Protein AF-A0ABD2X714-F1 (afdb_monomer_lite)

pLDDT: mean 84.17, std 14.03, range [43.69, 97.75]

Radius of gyration: 23.02 Å; chains: 1; bounding box: 43×40×51 Å

Sequence (88 aa):
MSRLRGPQTRQPSSPLLVRGAVAALFPRVPSGPALQLPRRAAELVPAVTLEELKGAQSRIRERSAPGPDGVPNVALKLAIAARPDVFL

Secondary structure (DSSP, 8-state):
--------PPPP--HHHHHHHHHHHS-----PPP----GGGGGGSPPPPHHHHHHHHHH--TTSPP-TT---HHHHHHHHHH-GGGG-

Organism: NCBI:txid54128

Structure (mmCIF, N/CA/C/O backbone):
data_AF-A0ABD2X714-F1
#
_entry.id   AF-A0ABD2X714-F1
#
loop_
_atom_site.group_PDB
_atom_site.id
_atom_site.type_symbol
_atom_site.label_atom_id
_atom_site.label_alt_id
_atom_site.label_comp_id
_atom_site.label_asym_id
_atom_site.label_entity_id
_atom_site.label_seq_id
_atom_site.pdbx_PDB_ins_code
_atom_site.Cartn_x
_atom_site.Cartn_y
_atom_site.Cartn_z
_atom_site.occupancy
_atom_site.B_iso_or_equiv
_atom_site.auth_seq_id
_atom_site.auth_comp_id
_atom_site.auth_asym_id
_atom_site.auth_atom_id
_atom_site.pdbx_PDB_model_num
ATOM 1 N N . MET A 1 1 ? 4.767 34.073 -17.300 1.00 43.69 1 MET A N 1
ATOM 2 C CA . MET A 1 1 ? 5.752 32.967 -17.299 1.00 43.69 1 MET A CA 1
ATOM 3 C C . MET A 1 1 ? 6.333 32.825 -18.705 1.00 43.69 1 MET A C 1
ATOM 5 O O . MET A 1 1 ? 5.715 32.177 -19.544 1.00 43.69 1 MET A O 1
ATOM 9 N N . SER A 1 2 ? 7.453 33.486 -19.017 1.00 55.84 2 SER A N 1
ATOM 10 C CA . SER A 1 2 ? 8.117 33.300 -20.314 1.00 55.84 2 SER A CA 1
ATOM 11 C C . SER A 1 2 ? 8.808 31.934 -20.325 1.00 55.84 2 SER A C 1
ATOM 13 O O . SER A 1 2 ? 9.549 31.585 -19.409 1.00 55.84 2 SER A O 1
ATOM 15 N N . ARG A 1 3 ? 8.517 31.109 -21.334 1.00 62.03 3 ARG A N 1
ATOM 16 C CA . ARG A 1 3 ? 9.208 29.828 -21.507 1.00 62.03 3 ARG A CA 1
ATOM 17 C C . ARG A 1 3 ? 10.607 30.122 -22.034 1.00 62.03 3 ARG A C 1
ATOM 19 O O . ARG A 1 3 ? 10.741 30.588 -23.161 1.00 62.03 3 ARG A O 1
ATOM 26 N N . LEU A 1 4 ? 11.627 29.817 -21.238 1.00 69.56 4 LEU A N 1
ATOM 27 C CA . LEU A 1 4 ? 13.008 29.744 -21.703 1.00 69.56 4 LEU A CA 1
ATOM 28 C C . LEU A 1 4 ? 13.101 28.595 -22.719 1.00 69.56 4 LEU A C 1
ATOM 30 O O . LEU A 1 4 ? 13.249 27.432 -22.350 1.00 69.56 4 LEU A O 1
ATOM 34 N N . ARG A 1 5 ? 12.934 28.897 -24.012 1.00 63.12 5 ARG A N 1
ATOM 35 C CA . ARG A 1 5 ? 13.279 27.958 -25.082 1.00 63.12 5 ARG A CA 1
ATOM 36 C C . ARG A 1 5 ? 14.758 28.134 -25.381 1.00 63.12 5 ARG A C 1
ATOM 38 O O . ARG A 1 5 ? 15.145 29.092 -26.041 1.00 63.12 5 ARG A O 1
ATOM 45 N N . GLY A 1 6 ? 15.566 27.204 -24.884 1.00 69.75 6 GLY A N 1
ATOM 46 C CA . GLY A 1 6 ? 16.904 27.002 -25.427 1.00 69.75 6 GLY A CA 1
ATOM 47 C C . GLY A 1 6 ? 16.828 26.591 -26.905 1.00 69.75 6 GLY A C 1
ATOM 48 O O . GLY A 1 6 ? 15.765 26.156 -27.368 1.00 69.75 6 GLY A O 1
ATOM 49 N N . PRO A 1 7 ? 17.927 26.732 -27.663 1.00 69.62 7 PRO A N 1
ATOM 50 C CA . PRO A 1 7 ? 17.991 26.243 -29.035 1.00 69.62 7 PRO A CA 1
ATOM 51 C C . PRO A 1 7 ? 17.578 24.765 -29.090 1.00 69.62 7 PRO A C 1
ATOM 53 O O . PRO A 1 7 ? 17.981 23.971 -28.239 1.00 69.62 7 PRO A O 1
ATOM 56 N N . GLN A 1 8 ? 16.749 24.400 -30.075 1.00 65.00 8 GLN A N 1
ATOM 57 C CA . GLN A 1 8 ? 16.364 23.007 -30.309 1.00 65.00 8 GLN A CA 1
ATOM 58 C C . GLN A 1 8 ? 17.614 22.202 -30.669 1.00 65.00 8 GLN A C 1
ATOM 60 O O . GLN A 1 8 ? 18.084 22.225 -31.807 1.00 65.00 8 GLN A O 1
ATOM 65 N N . THR A 1 9 ? 18.161 21.483 -29.695 1.00 67.75 9 THR A N 1
ATOM 66 C CA . THR A 1 9 ? 19.211 20.503 -29.942 1.00 67.75 9 THR A CA 1
ATOM 67 C C . THR A 1 9 ? 18.581 19.310 -30.655 1.00 67.75 9 THR A C 1
ATOM 69 O O . THR A 1 9 ? 17.598 18.726 -30.192 1.00 67.75 9 THR A O 1
ATOM 72 N N . ARG A 1 10 ? 19.104 18.962 -31.836 1.00 71.44 10 ARG A N 1
ATOM 73 C CA . ARG A 1 10 ? 18.675 17.744 -32.532 1.00 71.44 10 ARG A CA 1
ATOM 74 C C . ARG A 1 10 ? 19.075 16.551 -31.677 1.00 71.44 10 ARG A C 1
ATOM 76 O O . ARG A 1 10 ? 20.246 16.411 -31.327 1.00 71.44 10 ARG A O 1
ATOM 83 N N . GLN A 1 11 ? 18.108 15.699 -31.352 1.00 75.38 11 GLN A N 1
ATOM 84 C CA . GLN A 1 11 ? 18.414 14.445 -30.681 1.00 75.38 11 GLN A CA 1
ATOM 85 C C . GLN A 1 11 ? 19.313 13.601 -31.595 1.00 75.38 11 GLN A C 1
ATOM 87 O O . GLN A 1 11 ? 19.025 13.487 -32.791 1.00 75.38 11 GLN A O 1
ATOM 92 N N . PRO A 1 12 ? 20.411 13.034 -31.072 1.00 76.31 12 PRO A N 1
ATOM 93 C CA . PRO A 1 12 ? 21.259 12.159 -31.861 1.00 76.31 12 PRO A CA 1
ATOM 94 C C . PRO A 1 12 ? 20.451 10.929 -32.287 1.00 76.31 12 PRO A C 1
ATOM 96 O O . PRO A 1 12 ? 19.993 10.156 -31.452 1.00 76.31 12 PRO A O 1
ATOM 99 N N . SER A 1 13 ? 20.273 10.752 -33.595 1.00 79.81 13 SER A N 1
ATOM 100 C CA . SER A 1 13 ? 19.573 9.605 -34.190 1.00 79.81 13 SER A CA 1
ATOM 101 C C . SER A 1 13 ? 20.495 8.411 -34.448 1.00 79.81 13 SER A C 1
ATOM 103 O O . SER A 1 13 ? 20.025 7.307 -34.709 1.00 79.81 13 SER A O 1
ATOM 105 N N . SER A 1 14 ? 21.814 8.618 -34.372 1.00 88.56 14 SER A N 1
ATOM 106 C CA . SER A 1 14 ? 22.798 7.549 -34.533 1.00 88.56 14 SER A CA 1
ATOM 107 C C . SER A 1 14 ? 22.743 6.589 -33.338 1.00 88.56 14 SER A C 1
ATOM 109 O O . SER A 1 14 ? 22.982 7.024 -32.205 1.00 88.56 14 SER A O 1
ATOM 111 N N . PRO A 1 15 ? 22.525 5.279 -33.560 1.00 87.25 15 PRO A N 1
ATOM 112 C CA . PRO A 1 15 ? 22.501 4.286 -32.487 1.00 87.25 15 PRO A CA 1
ATOM 113 C C . PRO A 1 15 ? 23.784 4.260 -31.650 1.00 87.25 15 PRO A C 1
ATOM 115 O O . PRO A 1 15 ? 23.736 3.985 -30.453 1.00 87.25 15 PRO A O 1
ATOM 118 N N . LEU A 1 16 ? 24.933 4.569 -32.258 1.00 91.44 16 LEU A N 1
ATOM 119 C CA . LEU A 1 16 ? 26.221 4.614 -31.563 1.00 91.44 16 LEU A CA 1
ATOM 120 C C . LEU A 1 16 ? 26.300 5.795 -30.590 1.00 91.44 16 LEU A C 1
ATOM 122 O O . LEU A 1 16 ? 26.734 5.620 -29.453 1.00 91.44 16 LEU A O 1
ATOM 126 N N . LEU A 1 17 ? 25.825 6.973 -31.006 1.00 88.81 17 LEU A N 1
ATOM 127 C CA . LEU A 1 17 ? 25.798 8.165 -30.153 1.00 88.81 17 LEU A CA 1
ATOM 128 C C . LEU A 1 17 ? 24.827 7.991 -28.985 1.00 88.81 17 LEU A C 1
ATOM 130 O O . LEU A 1 17 ? 25.160 8.347 -27.857 1.00 88.81 17 LEU A O 1
ATOM 134 N N . VAL A 1 18 ? 23.662 7.386 -29.234 1.00 90.38 18 VAL A N 1
ATOM 135 C CA . VAL A 1 18 ? 22.694 7.070 -28.175 1.00 90.38 18 VAL A CA 1
ATOM 136 C C . VAL A 1 18 ? 23.299 6.095 -27.167 1.00 90.38 18 VAL A C 1
ATOM 138 O O . VAL A 1 18 ? 23.236 6.341 -25.966 1.00 90.38 18 VAL A O 1
ATOM 141 N N . ARG A 1 19 ? 23.948 5.019 -27.633 1.00 89.19 19 ARG A N 1
ATOM 142 C CA . ARG A 1 19 ? 24.621 4.056 -26.745 1.00 89.19 19 ARG A CA 1
ATOM 143 C C . ARG A 1 19 ? 25.726 4.707 -25.915 1.00 89.19 19 ARG A C 1
ATOM 145 O O . ARG A 1 19 ? 25.804 4.439 -24.721 1.00 89.19 19 ARG A O 1
ATOM 152 N N . GLY A 1 20 ? 26.540 5.571 -26.522 1.00 90.75 20 GLY A N 1
ATOM 153 C CA . GLY A 1 20 ? 27.589 6.313 -25.820 1.00 90.75 20 GLY A CA 1
ATOM 154 C C . GLY A 1 20 ? 27.027 7.249 -24.748 1.00 90.75 20 GLY A C 1
ATOM 155 O O . GLY A 1 20 ? 27.502 7.239 -23.615 1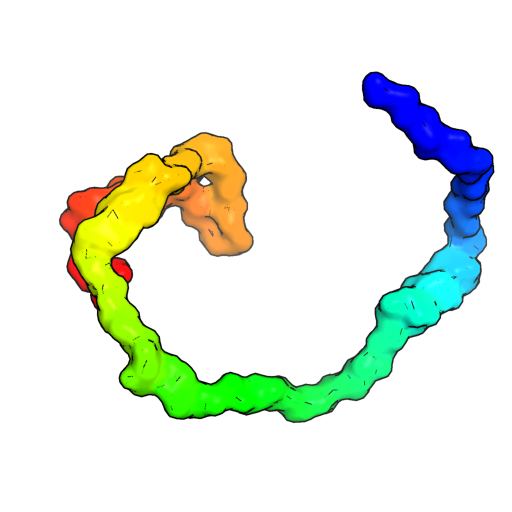.00 90.75 20 GLY A O 1
ATOM 156 N N . ALA A 1 21 ? 25.966 7.994 -25.072 1.00 89.94 21 ALA A N 1
ATOM 157 C CA . ALA A 1 21 ? 25.289 8.869 -24.119 1.00 89.94 21 ALA A CA 1
ATOM 158 C C . ALA A 1 21 ? 24.688 8.086 -22.942 1.00 89.94 21 ALA A C 1
ATOM 160 O O . ALA A 1 21 ? 24.866 8.476 -21.792 1.00 89.94 21 ALA A O 1
ATOM 161 N N . VAL A 1 22 ? 24.029 6.953 -23.210 1.00 89.50 22 VAL A N 1
ATOM 162 C CA . VAL A 1 22 ? 23.477 6.082 -22.160 1.00 89.50 22 VAL A CA 1
ATOM 163 C C . VAL A 1 22 ? 24.587 5.530 -21.269 1.00 89.50 22 VAL A C 1
ATOM 165 O O . VAL A 1 22 ? 24.454 5.577 -20.053 1.00 89.50 22 VAL A O 1
ATOM 168 N N . ALA A 1 23 ? 25.696 5.056 -21.840 1.00 90.62 23 ALA A N 1
ATOM 169 C CA . ALA A 1 23 ? 26.814 4.536 -21.055 1.00 90.62 23 ALA A CA 1
ATOM 170 C C . ALA A 1 23 ? 27.472 5.611 -20.170 1.00 90.62 23 ALA A C 1
ATOM 172 O O . ALA A 1 23 ? 27.872 5.311 -19.048 1.00 90.62 23 ALA A O 1
ATOM 173 N N . ALA A 1 24 ? 27.562 6.852 -20.660 1.00 89.62 24 ALA A N 1
ATOM 174 C CA . ALA A 1 24 ? 28.112 7.976 -19.905 1.00 89.62 24 ALA A CA 1
ATOM 175 C C . ALA A 1 24 ? 27.180 8.441 -18.773 1.00 89.62 24 ALA A C 1
ATOM 177 O O . ALA A 1 24 ? 27.648 8.746 -17.679 1.00 89.62 24 ALA A O 1
ATOM 178 N N . LEU A 1 25 ? 25.868 8.491 -19.027 1.00 91.62 25 LEU A N 1
ATOM 179 C CA . LEU A 1 25 ? 24.873 8.943 -18.048 1.00 91.62 25 LEU A CA 1
ATOM 180 C C . LEU A 1 25 ? 24.505 7.863 -17.024 1.00 91.62 25 LEU A C 1
ATOM 182 O O . LEU A 1 25 ? 24.146 8.184 -15.895 1.00 91.62 25 LEU A O 1
ATOM 186 N N . PHE A 1 26 ? 24.595 6.594 -17.413 1.00 88.81 26 PHE A N 1
ATOM 187 C CA . PHE A 1 26 ? 24.240 5.443 -16.589 1.00 88.81 26 PHE A CA 1
ATOM 188 C C . PHE A 1 26 ? 25.422 4.468 -16.543 1.00 88.81 26 PHE A C 1
ATOM 190 O O . PHE A 1 26 ? 25.370 3.398 -17.164 1.00 88.81 26 PHE A O 1
ATOM 197 N N . PRO A 1 27 ? 26.515 4.827 -15.842 1.00 84.56 27 PRO A N 1
ATOM 198 C CA . PRO A 1 27 ? 27.658 3.939 -15.711 1.00 84.56 27 PRO A CA 1
ATOM 199 C C . PRO A 1 27 ? 27.209 2.626 -15.070 1.00 84.56 27 PRO A C 1
ATOM 201 O O . PRO A 1 27 ? 26.455 2.612 -14.095 1.00 84.56 27 PRO A O 1
ATOM 204 N N . ARG A 1 28 ? 27.672 1.500 -15.624 1.00 80.31 28 ARG A N 1
ATOM 205 C CA . ARG A 1 28 ? 27.418 0.186 -15.030 1.00 80.31 28 ARG A CA 1
ATOM 206 C C . ARG A 1 28 ? 28.147 0.118 -13.697 1.00 80.31 28 ARG A C 1
ATOM 208 O O . ARG A 1 28 ? 29.358 -0.079 -13.658 1.00 80.31 28 ARG A O 1
ATOM 215 N N . VAL A 1 29 ? 27.402 0.283 -12.613 1.00 74.81 29 VAL A N 1
ATOM 216 C CA . VAL A 1 29 ? 27.900 -0.017 -11.275 1.00 74.81 29 VAL A CA 1
ATOM 217 C C . VAL A 1 29 ? 28.011 -1.543 -11.184 1.00 74.81 29 VAL A C 1
ATOM 219 O O . V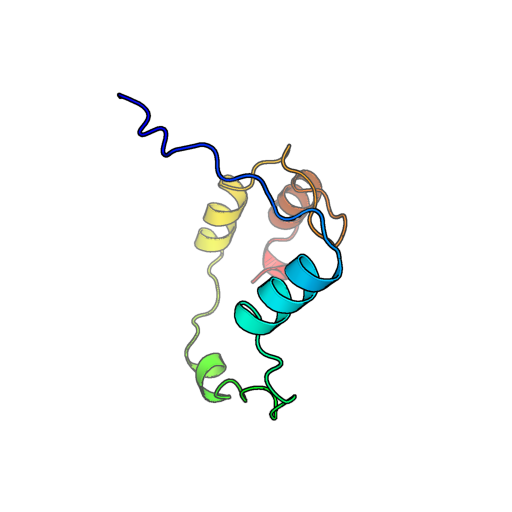AL A 1 29 ? 27.039 -2.228 -11.521 1.00 74.81 29 VAL A O 1
ATOM 222 N N . PRO A 1 30 ? 29.170 -2.105 -10.791 1.00 75.12 30 PRO A N 1
ATOM 223 C CA . PRO A 1 30 ? 29.272 -3.526 -10.489 1.00 75.12 30 PRO A CA 1
ATOM 224 C C . PRO A 1 30 ? 28.173 -3.906 -9.501 1.00 75.12 30 PRO A C 1
ATOM 226 O O . PRO A 1 30 ? 27.855 -3.114 -8.613 1.00 75.12 30 PRO A O 1
ATOM 229 N N . SER A 1 31 ? 27.602 -5.102 -9.640 1.00 69.69 31 SER A N 1
ATOM 230 C CA . SER A 1 31 ? 26.695 -5.658 -8.637 1.00 69.69 31 SER A CA 1
ATOM 231 C C . SER A 1 31 ? 27.466 -5.831 -7.328 1.00 69.69 31 SER A C 1
ATOM 233 O O . SER A 1 31 ? 28.065 -6.870 -7.071 1.00 69.69 31 SER A O 1
ATOM 235 N N . GLY A 1 32 ? 27.525 -4.766 -6.533 1.00 67.50 32 GLY A N 1
ATOM 236 C CA . GLY A 1 32 ? 28.005 -4.816 -5.168 1.00 67.50 32 GLY A CA 1
ATOM 237 C C . GLY A 1 32 ? 27.022 -5.621 -4.323 1.00 67.50 32 GLY A C 1
ATOM 238 O O . GLY A 1 32 ? 25.861 -5.788 -4.720 1.00 67.50 32 GLY A O 1
ATOM 239 N N . PRO A 1 33 ? 27.454 -6.127 -3.159 1.00 71.12 33 PRO A N 1
ATOM 240 C CA . PRO A 1 33 ? 26.509 -6.681 -2.204 1.00 71.12 33 PRO A CA 1
ATOM 241 C C . PRO A 1 33 ? 25.415 -5.639 -1.957 1.00 71.12 33 PRO A C 1
ATOM 243 O O . PRO A 1 33 ? 25.714 -4.454 -1.786 1.00 71.12 33 PRO A O 1
ATOM 246 N N . ALA A 1 34 ? 24.151 -6.074 -1.991 1.00 67.81 34 ALA A N 1
ATOM 247 C CA . ALA A 1 34 ? 23.033 -5.220 -1.620 1.00 67.81 34 ALA A CA 1
ATOM 248 C C . ALA A 1 34 ? 23.382 -4.537 -0.294 1.00 67.81 34 ALA A C 1
ATOM 250 O O . ALA A 1 34 ? 23.841 -5.210 0.633 1.00 67.81 34 ALA A O 1
ATOM 251 N N . LEU A 1 35 ? 23.220 -3.211 -0.227 1.00 65.19 35 LEU A N 1
ATOM 252 C CA . LEU A 1 35 ? 23.390 -2.474 1.019 1.00 65.19 35 LEU A CA 1
ATOM 253 C C . LEU A 1 35 ? 22.554 -3.193 2.078 1.00 65.19 35 LEU A C 1
ATOM 255 O O . LEU A 1 35 ? 21.328 -3.242 1.973 1.00 65.19 35 LEU A O 1
ATOM 259 N N . GLN A 1 36 ? 23.219 -3.807 3.058 1.00 63.12 36 GLN A N 1
ATOM 260 C CA . GLN A 1 36 ? 22.519 -4.390 4.189 1.00 63.12 36 GLN A CA 1
ATOM 261 C C . GLN A 1 36 ? 21.896 -3.219 4.939 1.00 63.12 36 GLN A C 1
ATOM 263 O O . GLN A 1 36 ? 22.595 -2.449 5.598 1.00 63.12 36 GLN A O 1
ATOM 268 N N . LEU A 1 37 ? 20.580 -3.056 4.790 1.00 64.44 37 LEU A N 1
ATOM 269 C CA . LEU A 1 37 ? 19.810 -2.163 5.641 1.00 64.44 37 LEU A CA 1
ATOM 270 C C . LEU A 1 37 ? 20.126 -2.545 7.095 1.00 64.44 37 LEU A C 1
ATOM 272 O O . LEU A 1 37 ? 20.044 -3.731 7.434 1.00 64.44 37 LEU A O 1
ATOM 276 N N . PRO A 1 38 ? 20.533 -1.589 7.949 1.00 63.00 38 PRO A N 1
ATOM 277 C CA . PRO A 1 38 ? 20.855 -1.902 9.328 1.00 63.00 38 PRO A CA 1
ATOM 278 C C . PRO A 1 38 ? 19.647 -2.584 9.975 1.00 63.00 38 PRO A C 1
ATOM 280 O O . PRO A 1 38 ? 18.577 -1.985 10.062 1.00 63.00 38 PRO A O 1
ATOM 283 N N . ARG A 1 39 ? 19.817 -3.821 10.463 1.00 58.22 39 ARG A N 1
ATOM 284 C CA . ARG A 1 39 ? 18.769 -4.571 11.190 1.00 58.22 39 ARG A CA 1
ATOM 285 C C . ARG A 1 39 ? 18.126 -3.742 12.311 1.00 58.22 39 ARG A C 1
ATOM 287 O O . ARG A 1 39 ? 16.931 -3.856 12.544 1.00 58.22 39 ARG A O 1
ATOM 294 N N . ARG A 1 40 ? 18.908 -2.857 12.942 1.00 54.97 40 ARG A N 1
ATOM 295 C CA . ARG A 1 40 ? 18.466 -1.937 14.004 1.00 54.97 40 ARG A CA 1
ATOM 296 C C . ARG A 1 40 ? 17.404 -0.920 13.587 1.00 54.97 40 ARG A C 1
ATOM 298 O O . ARG A 1 40 ? 16.755 -0.366 14.463 1.00 54.97 40 ARG A O 1
ATOM 305 N N . ALA A 1 41 ? 17.217 -0.652 12.294 1.00 56.94 41 ALA A N 1
ATOM 306 C CA . ALA A 1 41 ? 16.174 0.275 11.863 1.00 56.94 41 ALA A CA 1
ATOM 307 C C . ALA A 1 41 ? 14.770 -0.270 12.171 1.00 56.94 41 ALA A C 1
ATOM 309 O O . ALA A 1 41 ? 13.881 0.513 12.477 1.00 56.94 41 ALA A O 1
ATOM 310 N N . ALA A 1 42 ? 14.581 -1.595 12.155 1.00 57.59 42 ALA A N 1
ATOM 311 C CA . ALA A 1 42 ? 13.279 -2.211 12.402 1.00 57.59 42 ALA A CA 1
ATOM 312 C C . ALA A 1 42 ? 12.815 -2.097 13.866 1.00 57.59 42 ALA A C 1
ATOM 314 O O . ALA A 1 42 ? 11.621 -1.997 14.112 1.00 57.59 42 ALA A O 1
ATOM 315 N N . GLU A 1 43 ? 13.739 -2.060 14.833 1.00 61.41 43 GLU A N 1
ATOM 316 C CA . GLU A 1 43 ? 13.411 -1.948 16.267 1.00 61.41 43 GLU A CA 1
ATOM 317 C C . GLU A 1 43 ? 12.998 -0.525 16.686 1.00 61.41 43 GLU A C 1
ATOM 319 O O . GLU A 1 43 ? 12.440 -0.339 17.763 1.00 61.41 43 GLU A O 1
ATOM 324 N N . LEU A 1 44 ? 13.265 0.485 15.849 1.00 70.50 44 LEU A N 1
ATOM 325 C CA . LEU A 1 44 ? 12.997 1.897 16.151 1.00 70.50 44 LEU A CA 1
ATOM 326 C C . LEU A 1 44 ? 11.757 2.457 15.446 1.00 70.50 44 LEU A C 1
ATOM 328 O O . LEU A 1 44 ? 11.395 3.607 15.695 1.00 70.50 44 LEU A O 1
ATOM 332 N N . VAL A 1 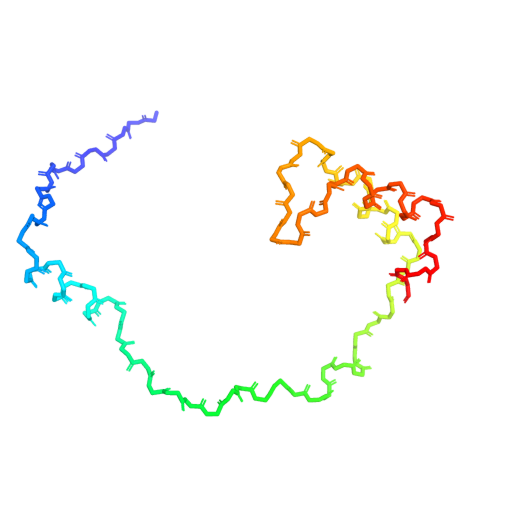45 ? 11.121 1.693 14.552 1.00 76.94 45 VAL A N 1
ATOM 333 C CA . VAL A 1 45 ? 9.917 2.159 13.856 1.00 76.94 45 VAL A CA 1
ATOM 334 C C . VAL A 1 45 ? 8.708 1.891 14.752 1.00 76.94 45 VAL A C 1
ATOM 336 O O . VAL A 1 45 ? 8.427 0.729 15.049 1.00 76.94 45 VAL A O 1
ATOM 339 N N . PRO A 1 46 ? 7.994 2.935 15.207 1.00 82.31 46 PRO A N 1
ATOM 340 C CA . PRO A 1 46 ? 6.782 2.740 15.985 1.00 82.31 46 PRO A CA 1
ATOM 341 C C . PRO A 1 46 ? 5.729 2.007 15.147 1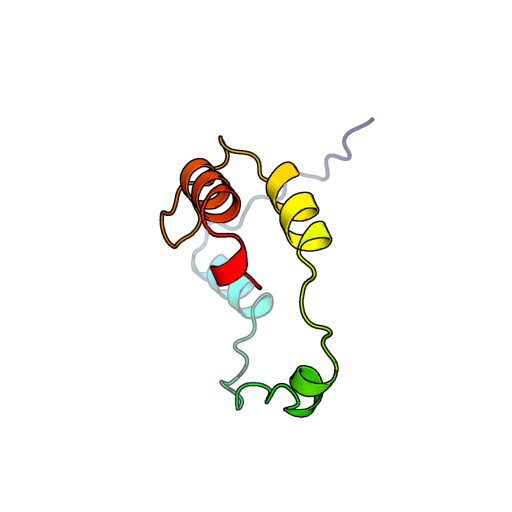.00 82.31 46 PRO A C 1
ATOM 343 O O . PRO A 1 46 ? 5.644 2.199 13.932 1.00 82.31 46 PRO A O 1
ATOM 346 N N . ALA A 1 47 ? 4.921 1.177 15.807 1.00 86.81 47 ALA A N 1
ATOM 347 C CA . ALA A 1 47 ? 3.777 0.543 15.166 1.00 86.81 47 ALA A CA 1
ATOM 348 C C . ALA A 1 47 ? 2.820 1.613 14.618 1.00 86.81 47 ALA A C 1
ATOM 350 O O . ALA A 1 47 ? 2.610 2.650 15.253 1.00 86.81 47 ALA A O 1
ATOM 351 N N . VAL A 1 48 ? 2.239 1.347 13.448 1.00 91.94 48 VAL A N 1
ATOM 352 C CA . VAL A 1 48 ? 1.236 2.232 12.851 1.00 91.94 48 VAL A CA 1
ATOM 353 C C . VAL A 1 48 ? 0.005 2.233 13.747 1.00 91.94 48 VAL A C 1
ATOM 355 O O . VAL A 1 48 ? -0.461 1.186 14.191 1.00 91.94 48 VAL A O 1
ATOM 358 N N . THR A 1 49 ? -0.536 3.412 14.030 1.00 95.25 49 THR A N 1
ATOM 359 C CA . THR A 1 49 ? -1.776 3.530 14.797 1.00 95.25 49 THR A CA 1
ATOM 360 C C . THR A 1 49 ? -3.002 3.405 13.893 1.00 95.25 49 THR A C 1
ATOM 362 O O . THR A 1 49 ? -2.977 3.742 12.706 1.00 95.25 49 THR A O 1
ATOM 365 N N . LEU A 1 50 ? -4.134 2.988 14.469 1.00 96.25 50 LEU A N 1
ATOM 366 C CA . LEU A 1 50 ? -5.409 2.934 13.747 1.00 96.25 50 LEU A CA 1
ATOM 367 C C . LEU A 1 50 ? -5.798 4.297 13.146 1.00 96.25 50 LEU A C 1
ATOM 369 O O . LEU A 1 50 ? -6.355 4.359 12.051 1.00 96.25 50 LEU A O 1
ATOM 373 N N . GLU A 1 51 ? -5.499 5.391 13.844 1.00 96.06 51 GLU A N 1
ATOM 374 C CA . GLU A 1 51 ? -5.823 6.743 13.384 1.00 96.06 51 GLU A CA 1
ATOM 375 C C . GLU A 1 51 ? -4.927 7.190 12.222 1.00 96.06 51 GLU A C 1
ATOM 377 O O . GLU A 1 51 ? -5.420 7.781 11.259 1.00 96.06 51 GLU A O 1
ATOM 382 N N . GLU A 1 52 ? -3.640 6.832 12.231 1.00 96.62 52 GLU A N 1
ATOM 383 C CA . GLU A 1 52 ? -2.759 7.041 11.075 1.00 96.62 52 GLU A CA 1
ATOM 384 C C . GLU A 1 52 ? -3.219 6.234 9.860 1.00 96.62 52 GLU A C 1
ATOM 386 O O . GLU A 1 52 ? -3.245 6.770 8.747 1.00 96.62 52 GLU A O 1
ATOM 391 N N . LEU A 1 53 ? -3.644 4.982 10.067 1.00 97.38 53 LEU A N 1
ATOM 392 C CA . LEU A 1 53 ? -4.173 4.126 9.007 1.00 97.38 53 LEU A CA 1
ATOM 393 C C . LEU A 1 53 ? -5.453 4.712 8.392 1.00 97.38 53 LEU A C 1
ATOM 395 O O . LEU A 1 53 ? -5.542 4.836 7.169 1.00 97.38 53 LEU A O 1
ATOM 399 N N . LYS A 1 54 ? -6.420 5.145 9.211 1.00 96.31 54 LYS A N 1
ATOM 400 C CA . LYS A 1 54 ? -7.638 5.831 8.733 1.00 96.31 54 LYS A CA 1
ATOM 401 C C . LYS A 1 54 ? -7.308 7.144 8.024 1.00 96.31 54 LYS A C 1
ATOM 403 O O . LYS A 1 54 ? -7.859 7.447 6.961 1.00 96.31 54 LYS A O 1
ATOM 408 N N . GLY A 1 55 ? -6.366 7.910 8.573 1.00 97.00 55 GLY A N 1
ATOM 409 C CA . GLY A 1 55 ? -5.847 9.123 7.953 1.00 97.00 55 GLY A CA 1
ATOM 410 C C . GLY A 1 55 ? -5.282 8.845 6.559 1.00 97.00 55 GLY A C 1
ATOM 411 O O . GLY A 1 55 ? -5.627 9.536 5.600 1.00 97.00 55 GLY A O 1
ATOM 412 N N . ALA A 1 56 ? -4.470 7.798 6.411 1.00 95.75 56 ALA A N 1
ATOM 413 C CA . ALA A 1 56 ? -3.944 7.361 5.122 1.00 95.75 56 ALA A CA 1
ATOM 414 C C . ALA A 1 56 ? -5.054 6.889 4.173 1.00 95.75 56 ALA A C 1
ATOM 416 O O . ALA A 1 56 ? -5.109 7.365 3.038 1.00 95.75 56 ALA A O 1
ATOM 417 N N . GLN A 1 57 ? -5.973 6.043 4.647 1.00 96.38 57 GLN A N 1
ATOM 418 C CA . GLN A 1 57 ? -7.117 5.541 3.886 1.00 96.38 57 GLN A CA 1
ATOM 419 C C . GLN A 1 57 ? -7.927 6.687 3.264 1.00 96.38 57 GLN A C 1
ATOM 421 O O . GLN A 1 57 ? -8.229 6.647 2.072 1.00 96.38 57 GLN A O 1
ATOM 426 N N . SER A 1 58 ? -8.230 7.740 4.033 1.00 95.38 58 SER A N 1
ATOM 427 C CA . SER A 1 58 ? -8.999 8.901 3.552 1.00 95.38 58 SER A CA 1
ATOM 428 C C . SER A 1 58 ? -8.337 9.633 2.375 1.00 95.38 58 SER A C 1
ATOM 430 O O . SER A 1 58 ? -9.026 10.179 1.512 1.00 95.38 58 SER A O 1
ATOM 432 N N . ARG A 1 59 ? -7.001 9.597 2.296 1.00 95.81 59 ARG A N 1
ATOM 433 C CA . ARG A 1 59 ? -6.208 10.265 1.253 1.00 95.81 59 ARG A CA 1
ATOM 434 C C . ARG A 1 59 ? -6.061 9.428 -0.020 1.00 95.81 59 ARG A C 1
ATOM 436 O O . ARG A 1 59 ? -5.626 9.961 -1.044 1.00 95.81 59 ARG A O 1
ATOM 443 N N . ILE A 1 60 ? -6.432 8.145 0.010 1.00 94.69 60 ILE A N 1
ATOM 444 C CA . ILE A 1 60 ? -6.369 7.265 -1.162 1.00 94.69 60 ILE A CA 1
ATOM 445 C C . ILE A 1 60 ? -7.391 7.723 -2.209 1.00 94.69 60 ILE A C 1
ATOM 447 O O . ILE A 1 60 ? -8.607 7.750 -1.979 1.00 94.69 60 ILE A O 1
ATOM 451 N N . ARG A 1 61 ? -6.879 8.044 -3.403 1.00 95.69 61 ARG A N 1
ATOM 452 C CA . ARG A 1 61 ? -7.679 8.386 -4.584 1.00 95.69 61 ARG A CA 1
ATOM 453 C C . ARG A 1 61 ? -8.126 7.113 -5.295 1.00 95.69 61 ARG A C 1
ATOM 455 O O . ARG A 1 61 ? -7.306 6.397 -5.858 1.00 95.69 61 ARG A O 1
ATOM 462 N N . GLU A 1 62 ? -9.428 6.856 -5.307 1.00 94.00 62 GLU A N 1
ATOM 463 C CA . GLU A 1 62 ? -10.011 5.605 -5.822 1.00 94.00 62 GLU A CA 1
ATOM 464 C C . GLU A 1 62 ? -9.826 5.400 -7.329 1.00 94.00 62 GLU A C 1
ATOM 466 O O . GLU A 1 62 ? -9.662 4.271 -7.773 1.00 94.00 62 GLU A O 1
ATOM 471 N N . ARG A 1 63 ? -9.829 6.486 -8.111 1.00 93.50 63 ARG A N 1
ATOM 472 C CA . ARG A 1 63 ? -9.746 6.446 -9.584 1.00 93.50 63 ARG A CA 1
ATOM 473 C C . ARG A 1 63 ? -8.317 6.499 -10.131 1.00 93.50 63 ARG A C 1
ATOM 475 O O . ARG A 1 63 ? -8.135 6.664 -11.334 1.00 93.50 63 ARG A O 1
ATOM 482 N N . SER A 1 64 ? -7.309 6.427 -9.267 1.00 93.00 64 SER A N 1
ATOM 483 C CA . SER A 1 64 ? -5.923 6.321 -9.725 1.00 93.00 64 SER A CA 1
ATOM 484 C C . SER A 1 64 ? -5.664 4.942 -10.331 1.00 93.00 64 SER A C 1
ATOM 486 O O . SER A 1 64 ? -6.319 3.965 -9.968 1.00 93.00 64 SER A O 1
ATOM 488 N N . ALA A 1 65 ? -4.696 4.869 -11.247 1.00 94.31 65 ALA A N 1
ATOM 489 C CA . ALA A 1 65 ? -4.275 3.603 -11.831 1.00 94.31 65 ALA A CA 1
ATOM 490 C C . ALA A 1 65 ? -3.751 2.642 -10.741 1.00 94.31 65 ALA A C 1
ATOM 492 O O . ALA A 1 65 ? -3.073 3.109 -9.818 1.00 94.31 65 ALA A O 1
ATOM 493 N N . PRO A 1 66 ? -4.047 1.332 -10.844 1.00 94.81 66 PRO A N 1
ATOM 494 C CA . PRO A 1 66 ? -3.473 0.315 -9.969 1.00 94.81 66 PRO A CA 1
ATOM 495 C C . PRO A 1 66 ? -1.943 0.295 -10.015 1.00 94.81 66 PRO A C 1
ATOM 497 O O . PRO A 1 66 ? -1.330 0.690 -11.012 1.00 94.81 66 PRO A O 1
ATOM 500 N N . GLY A 1 67 ? -1.338 -0.195 -8.934 1.00 93.88 67 GLY A N 1
ATOM 501 C CA . GLY A 1 67 ? 0.093 -0.465 -8.893 1.00 93.88 67 GLY A CA 1
ATOM 502 C C . GLY A 1 67 ? 0.486 -1.668 -9.763 1.00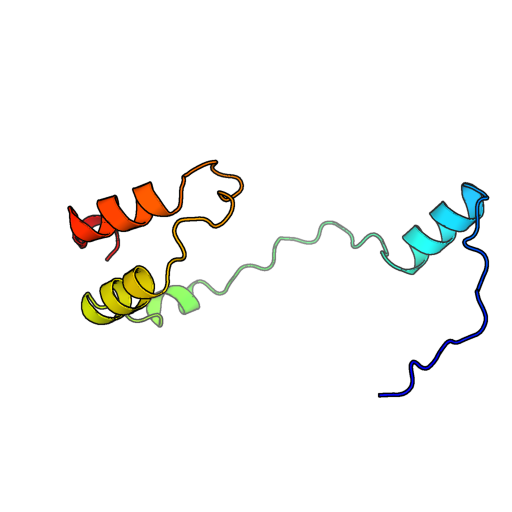 93.88 67 GLY A C 1
ATOM 503 O O . GLY A 1 67 ? -0.353 -2.266 -10.441 1.00 93.88 67 GLY A O 1
ATOM 504 N N . PRO A 1 68 ? 1.770 -2.065 -9.735 1.00 96.38 68 PRO A N 1
ATOM 505 C CA . PRO A 1 68 ? 2.254 -3.265 -10.426 1.00 96.38 68 PRO A CA 1
ATOM 506 C C . PRO A 1 68 ? 1.585 -4.571 -9.967 1.00 96.38 68 PRO A C 1
ATOM 508 O O . PRO A 1 68 ? 1.628 -5.563 -10.688 1.00 96.38 68 PRO A O 1
ATOM 511 N N . ASP A 1 69 ? 0.973 -4.568 -8.781 1.00 94.81 69 ASP A N 1
ATOM 512 C CA . ASP A 1 69 ? 0.168 -5.664 -8.235 1.00 94.81 69 ASP A CA 1
ATOM 513 C C . ASP A 1 69 ? -1.229 -5.776 -8.874 1.00 94.81 69 ASP A C 1
ATOM 515 O O . ASP A 1 69 ? -1.924 -6.771 -8.676 1.00 94.81 69 ASP A O 1
ATOM 519 N N . GLY A 1 70 ? -1.649 -4.768 -9.644 1.00 96.75 70 GLY A N 1
ATOM 520 C CA . GLY A 1 70 ? -2.954 -4.712 -10.294 1.00 96.75 70 GLY A CA 1
ATOM 521 C C . GLY A 1 70 ? -4.128 -4.469 -9.342 1.00 96.75 70 GLY A C 1
ATOM 522 O O . GLY A 1 70 ? -5.273 -4.484 -9.796 1.00 96.75 70 GLY A O 1
ATOM 523 N N . VAL A 1 71 ? -3.888 -4.220 -8.049 1.00 96.25 71 VAL A N 1
ATOM 524 C CA . VAL A 1 71 ? -4.961 -4.055 -7.058 1.00 96.25 71 VAL A CA 1
ATOM 525 C C . VAL A 1 71 ? -5.578 -2.656 -7.182 1.00 96.25 71 VAL A C 1
ATOM 527 O O . VAL A 1 71 ? -4.875 -1.652 -7.041 1.00 96.25 71 VAL A O 1
ATOM 530 N N . PRO A 1 72 ? -6.898 -2.532 -7.423 1.00 96.88 72 PRO A N 1
ATOM 531 C CA . PRO A 1 72 ? -7.542 -1.226 -7.495 1.00 96.88 72 PRO A CA 1
ATOM 532 C C . PRO A 1 72 ? -7.573 -0.520 -6.136 1.00 96.88 72 PRO A C 1
ATOM 534 O O . PRO A 1 72 ? -7.904 -1.120 -5.112 1.00 96.88 72 PRO A O 1
ATOM 537 N N . ASN A 1 73 ? -7.367 0.798 -6.136 1.00 96.50 73 ASN A N 1
ATOM 538 C CA . ASN A 1 73 ? -7.397 1.605 -4.911 1.00 96.50 73 ASN A CA 1
ATOM 539 C C . ASN A 1 73 ? -8.730 1.523 -4.156 1.00 96.50 73 ASN A C 1
ATOM 541 O O . ASN A 1 73 ? -8.738 1.578 -2.929 1.00 96.50 73 ASN A O 1
ATOM 545 N N . VAL A 1 74 ? -9.855 1.370 -4.865 1.00 96.69 74 VAL A N 1
ATOM 546 C CA . VAL A 1 74 ? -11.170 1.163 -4.236 1.00 96.69 74 VAL A CA 1
ATOM 547 C C . VAL A 1 74 ? -11.212 -0.126 -3.410 1.00 96.69 74 VAL A C 1
ATOM 549 O O . VAL A 1 74 ? -11.744 -0.120 -2.303 1.00 96.69 74 V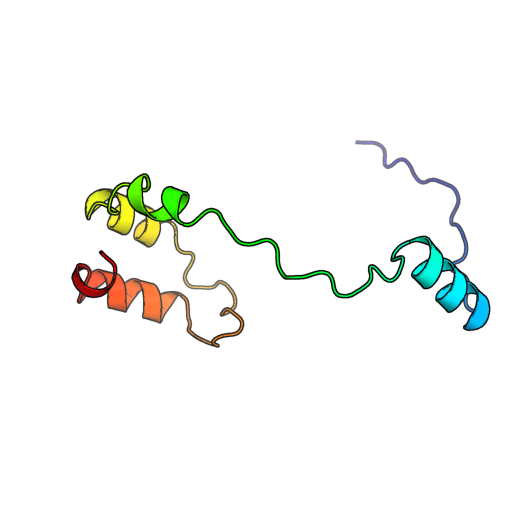AL A O 1
ATOM 552 N N . ALA A 1 75 ? -10.591 -1.205 -3.894 1.00 96.62 75 ALA A N 1
ATOM 553 C CA . ALA A 1 75 ? -10.546 -2.479 -3.186 1.00 96.62 75 ALA A CA 1
ATOM 554 C C . ALA A 1 75 ? -9.700 -2.365 -1.912 1.00 96.62 75 ALA A C 1
ATOM 556 O O . ALA A 1 75 ? -10.148 -2.774 -0.844 1.00 96.62 75 ALA A O 1
ATOM 557 N N . LEU A 1 76 ? -8.529 -1.721 -1.999 1.00 96.25 76 LEU A N 1
ATOM 558 C CA . LEU A 1 76 ? -7.679 -1.451 -0.836 1.00 96.25 76 LEU A CA 1
ATOM 559 C C . LEU A 1 76 ? -8.414 -0.613 0.222 1.00 96.25 76 LEU A C 1
ATOM 561 O O . LEU A 1 76 ? -8.389 -0.932 1.408 1.00 96.25 76 LEU A O 1
ATOM 565 N N . LYS A 1 77 ? -9.120 0.438 -0.207 1.00 96.50 77 LYS A N 1
ATOM 566 C CA . LYS A 1 77 ? -9.868 1.326 0.691 1.00 96.50 77 LYS A CA 1
ATOM 567 C C . LYS A 1 77 ? -10.995 0.586 1.419 1.00 96.50 77 LYS A C 1
ATOM 569 O O . LYS A 1 77 ? -11.172 0.798 2.618 1.00 96.50 77 LYS A O 1
ATOM 574 N N . LEU A 1 78 ? -11.716 -0.293 0.716 1.00 96.69 78 LEU A N 1
ATOM 575 C CA . LEU A 1 78 ? -12.756 -1.154 1.289 1.00 96.69 78 LEU A CA 1
ATOM 576 C C . LEU A 1 78 ? -12.173 -2.205 2.243 1.00 96.69 78 LEU A C 1
ATOM 578 O O . LEU A 1 78 ? -12.738 -2.427 3.311 1.00 96.69 78 LEU A O 1
ATOM 582 N N . ALA A 1 79 ? -11.033 -2.808 1.902 1.00 97.12 79 ALA A N 1
ATOM 583 C CA . ALA A 1 79 ? -10.364 -3.785 2.758 1.00 97.12 79 ALA A CA 1
ATOM 584 C C . ALA A 1 79 ? -9.925 -3.163 4.092 1.00 97.12 79 ALA A C 1
ATOM 586 O O . ALA A 1 79 ? -10.224 -3.718 5.147 1.00 97.12 79 ALA A O 1
ATOM 587 N N . ILE A 1 80 ? -9.310 -1.973 4.054 1.00 96.94 80 ILE A N 1
ATOM 588 C CA . ILE A 1 80 ? -8.931 -1.226 5.264 1.00 96.94 80 ILE A CA 1
ATOM 589 C C . ILE A 1 80 ? -10.170 -0.862 6.098 1.00 96.94 80 ILE A C 1
ATOM 591 O O . ILE A 1 80 ? -10.123 -0.937 7.321 1.00 96.94 80 ILE A O 1
ATOM 595 N N . ALA A 1 81 ? -11.292 -0.499 5.460 1.00 95.62 81 ALA A N 1
ATOM 596 C CA . ALA A 1 81 ? -12.536 -0.196 6.174 1.00 95.62 81 ALA A CA 1
ATOM 597 C C . ALA A 1 81 ? -13.118 -1.427 6.890 1.00 95.62 81 ALA A C 1
ATOM 599 O O . ALA A 1 81 ? -13.639 -1.303 7.995 1.00 95.62 81 ALA A O 1
ATOM 600 N N . ALA A 1 82 ? -13.056 -2.599 6.250 1.00 97.75 82 ALA A N 1
ATOM 601 C CA . ALA A 1 82 ? -13.651 -3.832 6.756 1.00 97.75 82 ALA A CA 1
ATOM 602 C C . ALA A 1 82 ? -12.778 -4.542 7.803 1.00 97.75 82 ALA A C 1
ATOM 604 O O . ALA A 1 82 ? -13.307 -5.119 8.752 1.00 97.75 82 ALA A O 1
ATOM 605 N N . ARG A 1 83 ? -11.454 -4.536 7.613 1.00 97.31 83 ARG A N 1
ATOM 606 C CA . ARG A 1 83 ? -10.471 -5.256 8.437 1.00 97.31 83 ARG A CA 1
ATOM 607 C C . ARG A 1 83 ? -9.203 -4.421 8.640 1.00 97.31 83 ARG A C 1
ATOM 609 O O . ARG A 1 83 ? -8.151 -4.764 8.099 1.00 97.31 83 ARG A O 1
ATOM 616 N N . PRO A 1 84 ? -9.277 -3.310 9.396 1.00 95.69 84 PRO A N 1
ATOM 617 C CA . PRO A 1 84 ? -8.111 -2.464 9.644 1.00 95.69 84 PRO A CA 1
ATOM 618 C C . PRO A 1 84 ? -7.002 -3.203 10.405 1.00 95.69 84 PRO A C 1
ATOM 620 O O . PRO A 1 84 ? -5.835 -2.887 10.226 1.00 95.69 84 PRO A O 1
ATOM 623 N N . ASP A 1 85 ? -7.354 -4.221 11.192 1.00 95.69 85 ASP A N 1
ATOM 624 C CA . ASP A 1 85 ? -6.439 -5.067 11.963 1.00 95.69 85 ASP A CA 1
ATOM 625 C C . ASP A 1 85 ? -5.419 -5.837 11.111 1.00 95.69 85 ASP A C 1
ATOM 627 O O . ASP A 1 85 ? -4.365 -6.195 11.612 1.00 95.69 85 ASP A O 1
ATOM 631 N N . VAL A 1 86 ? -5.700 -6.075 9.826 1.00 95.44 86 VAL A N 1
ATOM 632 C CA . VAL A 1 86 ? -4.768 -6.760 8.909 1.00 95.44 86 VAL A CA 1
ATOM 633 C C . VAL A 1 86 ? -3.623 -5.837 8.455 1.00 95.44 86 VAL A C 1
ATOM 635 O O . VAL A 1 86 ? -2.624 -6.307 7.915 1.00 95.44 86 VAL A O 1
ATOM 638 N N . PHE A 1 87 ? -3.767 -4.524 8.654 1.00 92.56 87 PHE A N 1
ATOM 639 C CA . PHE A 1 87 ? -2.844 -3.491 8.171 1.00 92.56 87 PHE A CA 1
ATOM 640 C C . PHE A 1 87 ? -2.086 -2.767 9.299 1.00 92.56 87 PHE A C 1
ATOM 642 O O . PHE A 1 87 ? -1.376 -1.800 9.013 1.00 92.56 87 PHE A O 1
ATOM 649 N N . LEU A 1 88 ? -2.267 -3.198 10.551 1.00 89.94 88 LEU A N 1
ATOM 650 C CA . LEU A 1 88 ? -1.595 -2.685 11.751 1.00 89.94 88 LEU A CA 1
ATOM 651 C C . LEU A 1 88 ? -0.612 -3.735 12.275 1.00 89.94 88 LEU A C 1
ATOM 653 O O . LEU A 1 88 ? 0.496 -3.328 12.685 1.00 89.94 88 LEU A O 1
#

Foldseek 3Di:
DDDPDDPPDDDDPDPVVVVVVCCVVPPDDPPDPDPPDPPVVVVPDDDDDLVNLVVVLVPQDQPDQDDPVRDGNVNVSVCCVVCVVVVD